Protein AF-A0A450WYJ2-F1 (afdb_monomer)

Organism: NCBI:txid2138164

pLDDT: mean 87.34, std 16.08, range [44.84, 98.56]

Radius of gyration: 13.85 Å; Cα contacts (8 Å, |Δi|>4): 39; chains: 1; bounding box: 34×21×40 Å

Structure (mmCIF, N/CA/C/O backbone):
data_AF-A0A450WY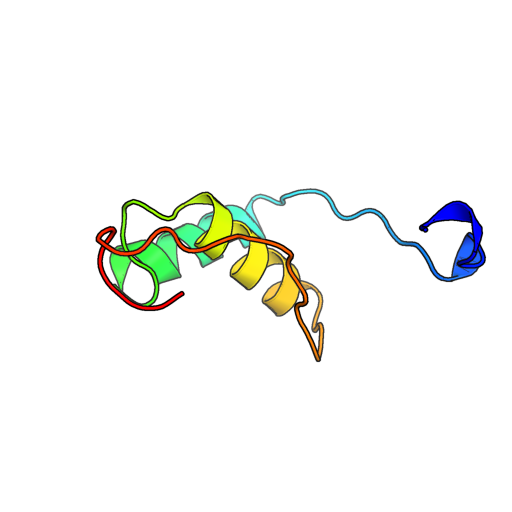J2-F1
#
_entry.id   AF-A0A450WYJ2-F1
#
loop_
_atom_site.group_PDB
_atom_site.id
_atom_site.type_symbol
_atom_site.label_atom_id
_atom_site.label_alt_id
_atom_site.label_comp_id
_atom_site.label_asym_id
_atom_site.label_entity_id
_atom_site.label_seq_id
_atom_site.pdbx_PDB_ins_code
_atom_site.Cartn_x
_atom_site.Cartn_y
_atom_site.Cartn_z
_atom_site.occupancy
_atom_site.B_iso_or_equiv
_atom_site.auth_seq_id
_atom_site.auth_comp_id
_atom_site.auth_asym_id
_atom_site.auth_atom_id
_atom_site.pdbx_PDB_model_num
ATOM 1 N N . MET A 1 1 ? 21.897 -6.248 -2.773 1.00 68.94 1 MET A N 1
ATOM 2 C CA . MET A 1 1 ? 20.951 -7.326 -3.147 1.00 68.94 1 MET A CA 1
ATOM 3 C C . MET A 1 1 ? 20.216 -6.989 -4.440 1.00 68.94 1 MET A C 1
ATOM 5 O O . MET A 1 1 ? 20.255 -7.805 -5.347 1.00 68.94 1 MET A O 1
ATOM 9 N N . LEU A 1 2 ? 19.660 -5.778 -4.572 1.00 79.88 2 LEU A N 1
ATOM 10 C CA . LEU A 1 2 ? 18.981 -5.308 -5.791 1.00 79.88 2 LEU A CA 1
ATOM 11 C C . LEU A 1 2 ? 19.836 -5.374 -7.069 1.00 79.88 2 LE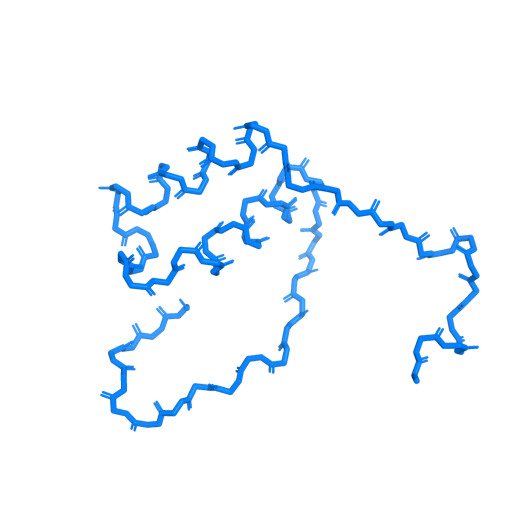U A C 1
ATOM 13 O O . LEU A 1 2 ? 19.327 -5.790 -8.095 1.00 79.88 2 LEU A O 1
ATOM 17 N N . ASN A 1 3 ? 21.146 -5.106 -6.996 1.00 89.31 3 ASN A N 1
ATOM 18 C CA . ASN A 1 3 ? 22.059 -5.169 -8.154 1.00 89.31 3 ASN A CA 1
ATOM 19 C C . ASN A 1 3 ? 22.190 -6.574 -8.790 1.00 89.31 3 ASN A C 1
ATOM 21 O O . ASN A 1 3 ? 22.886 -6.727 -9.787 1.00 89.31 3 ASN A O 1
ATOM 25 N N . ARG A 1 4 ? 21.591 -7.611 -8.184 1.00 94.19 4 ARG A N 1
ATOM 26 C CA . ARG A 1 4 ? 21.524 -8.977 -8.733 1.00 94.19 4 ARG A CA 1
ATOM 27 C C . ARG A 1 4 ? 20.226 -9.250 -9.501 1.00 94.19 4 ARG A C 1
ATOM 29 O O . ARG A 1 4 ? 20.113 -10.305 -10.114 1.00 94.19 4 ARG A O 1
ATOM 36 N N . VAL A 1 5 ? 19.254 -8.341 -9.446 1.00 91.69 5 VAL A N 1
ATOM 37 C CA . VAL A 1 5 ? 17.986 -8.445 -10.171 1.00 91.69 5 VAL A CA 1
ATOM 38 C C . VAL A 1 5 ? 18.122 -7.658 -11.480 1.00 91.69 5 VAL A C 1
ATOM 40 O O . VAL A 1 5 ? 18.532 -6.499 -11.432 1.00 91.69 5 VAL A O 1
ATOM 43 N N . PRO A 1 6 ? 17.814 -8.248 -12.649 1.00 95.75 6 PRO A N 1
ATOM 44 C CA . PRO A 1 6 ? 17.839 -7.524 -13.917 1.00 95.75 6 PRO A CA 1
ATOM 45 C C . PRO A 1 6 ? 16.927 -6.294 -13.879 1.00 95.75 6 PRO A C 1
ATOM 47 O O . PRO A 1 6 ? 15.783 -6.398 -13.445 1.00 95.75 6 PRO A O 1
ATOM 50 N N . ASN A 1 7 ? 17.396 -5.149 -14.386 1.00 93.19 7 ASN A N 1
ATOM 51 C CA . ASN A 1 7 ? 16.642 -3.888 -14.330 1.00 93.19 7 ASN A CA 1
ATOM 52 C C . ASN A 1 7 ? 15.253 -3.979 -14.983 1.00 93.19 7 ASN A C 1
ATOM 54 O O . ASN A 1 7 ? 14.322 -3.345 -14.504 1.00 93.19 7 ASN A O 1
ATOM 58 N N . GLY A 1 8 ? 15.089 -4.797 -16.030 1.00 95.25 8 GLY A N 1
ATOM 59 C CA . GLY A 1 8 ? 13.785 -5.026 -16.671 1.00 95.25 8 GLY A CA 1
ATOM 60 C C . GLY A 1 8 ? 12.750 -5.718 -15.774 1.00 95.25 8 GLY A C 1
ATOM 61 O O . GLY A 1 8 ? 11.561 -5.654 -16.062 1.00 95.25 8 GLY A O 1
ATOM 62 N N . ASN A 1 9 ? 13.189 -6.330 -14.671 1.00 94.75 9 ASN A N 1
ATOM 63 C CA . ASN A 1 9 ? 12.333 -6.988 -13.683 1.00 94.75 9 ASN A CA 1
ATOM 64 C C . ASN A 1 9 ? 12.092 -6.105 -12.446 1.00 94.75 9 ASN A C 1
ATOM 66 O O . ASN A 1 9 ? 11.507 -6.566 -11.469 1.00 94.75 9 ASN A O 1
ATOM 70 N N . ILE A 1 10 ? 12.576 -4.858 -12.454 1.00 94.06 10 ILE A N 1
ATOM 71 C CA . ILE A 1 10 ? 12.391 -3.900 -11.365 1.00 94.06 10 ILE A CA 1
ATOM 72 C C . ILE A 1 10 ? 11.469 -2.799 -11.864 1.00 94.06 10 ILE A C 1
ATOM 74 O O . ILE A 1 10 ? 11.749 -2.131 -12.857 1.00 94.06 10 ILE A O 1
ATOM 78 N N . ARG A 1 11 ? 10.384 -2.573 -11.131 1.00 93.62 11 ARG A N 1
ATOM 79 C CA . ARG A 1 11 ? 9.488 -1.446 -11.355 1.00 93.62 11 ARG A CA 1
ATOM 80 C C . ARG A 1 11 ? 9.370 -0.657 -10.063 1.00 93.62 11 ARG A C 1
ATOM 82 O O . ARG A 1 11 ? 9.044 -1.220 -9.022 1.00 93.62 11 ARG A O 1
ATOM 89 N N . TYR A 1 12 ? 9.638 0.639 -10.147 1.00 93.88 12 TYR A N 1
ATOM 90 C CA . TYR A 1 12 ? 9.345 1.573 -9.068 1.00 93.88 12 TYR A CA 1
ATOM 91 C C . TYR A 1 12 ? 7.887 2.003 -9.183 1.00 93.88 12 TYR A C 1
ATOM 93 O O . TYR A 1 12 ? 7.395 2.244 -10.287 1.00 93.88 12 TYR A O 1
ATOM 101 N N . ILE A 1 13 ? 7.202 2.032 -8.048 1.00 94.25 13 ILE A N 1
ATOM 102 C CA . ILE A 1 13 ? 5.788 2.375 -7.950 1.00 94.25 13 ILE A CA 1
ATOM 103 C C . ILE A 1 13 ? 5.672 3.535 -6.976 1.00 94.25 13 ILE A C 1
ATOM 105 O O . ILE A 1 13 ? 6.179 3.446 -5.857 1.00 94.25 13 ILE A O 1
ATOM 109 N N . ASP A 1 14 ? 4.999 4.593 -7.406 1.00 95.00 14 ASP A N 1
ATOM 110 C CA . ASP A 1 14 ? 4.685 5.730 -6.552 1.00 95.00 14 ASP A CA 1
ATOM 111 C C . ASP A 1 14 ? 3.428 5.452 -5.722 1.00 95.00 14 ASP A C 1
ATOM 113 O O . ASP A 1 14 ? 2.543 4.688 -6.123 1.00 95.00 14 ASP A O 1
ATOM 117 N N . LEU A 1 15 ? 3.333 6.103 -4.564 1.00 96.44 15 LEU A N 1
ATOM 118 C CA . LEU A 1 15 ? 2.087 6.159 -3.811 1.00 96.44 15 LEU A CA 1
ATOM 119 C C . LEU A 1 15 ? 1.106 7.061 -4.571 1.00 96.44 15 LEU A C 1
ATOM 121 O O . LEU A 1 15 ? 1.348 8.254 -4.738 1.00 96.44 15 LEU A O 1
ATOM 125 N N . THR A 1 16 ? 0.017 6.479 -5.063 1.00 98.00 16 THR A N 1
ATOM 126 C CA . THR A 1 16 ? -1.023 7.205 -5.799 1.00 98.00 16 THR A CA 1
ATOM 127 C C . THR A 1 16 ? -2.147 7.644 -4.865 1.00 98.00 16 THR A C 1
ATOM 129 O O . THR A 1 16 ? -2.380 7.024 -3.830 1.00 98.00 16 THR A O 1
ATOM 132 N N . THR A 1 17 ? -2.927 8.650 -5.269 1.00 98.38 17 THR A N 1
ATOM 133 C CA . THR A 1 17 ?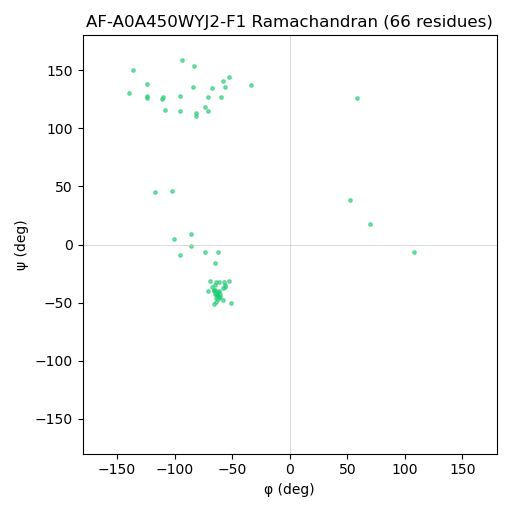 -4.128 9.072 -4.524 1.00 98.38 17 THR A CA 1
ATOM 134 C C . THR A 1 17 ? -5.127 7.930 -4.320 1.00 98.38 17 THR A C 1
ATOM 136 O O . THR A 1 17 ? -5.764 7.838 -3.275 1.00 98.38 17 THR A O 1
ATOM 139 N N . GLU A 1 18 ? -5.253 7.023 -5.292 1.00 98.31 18 GLU A N 1
ATOM 140 C CA . GLU A 1 18 ? -6.088 5.824 -5.155 1.00 98.31 18 GLU A CA 1
ATOM 141 C C . GLU A 1 18 ? -5.573 4.906 -4.033 1.00 98.31 18 GLU A C 1
ATOM 143 O O . GLU A 1 18 ? -6.352 4.433 -3.203 1.00 98.31 18 GLU A O 1
ATOM 148 N N . ALA A 1 19 ? -4.254 4.705 -3.958 1.00 98.19 19 ALA A N 1
ATOM 149 C CA . ALA A 1 19 ? -3.627 3.923 -2.898 1.00 98.19 19 ALA A CA 1
ATOM 150 C C . ALA A 1 19 ? -3.774 4.589 -1.524 1.00 98.19 19 ALA A C 1
ATOM 152 O O . ALA A 1 19 ? -4.068 3.898 -0.551 1.00 98.19 19 ALA A O 1
ATOM 153 N N . GLU A 1 20 ? -3.656 5.915 -1.437 1.00 98.31 20 GLU A N 1
ATOM 154 C CA . GLU A 1 20 ? -3.899 6.673 -0.201 1.00 98.31 20 GLU A CA 1
ATOM 155 C C . GLU A 1 20 ? -5.346 6.517 0.283 1.00 98.31 20 GLU A C 1
ATOM 157 O O . GLU A 1 20 ? -5.595 6.250 1.462 1.00 98.31 20 GLU A O 1
ATOM 162 N N . GLN A 1 21 ? -6.317 6.622 -0.628 1.00 98.56 21 GLN A N 1
ATOM 163 C CA . GLN A 1 21 ? -7.733 6.434 -0.309 1.00 98.56 21 GLN A CA 1
ATOM 164 C C . GLN A 1 21 ? -8.021 5.005 0.164 1.00 98.56 21 GLN A C 1
ATOM 166 O O . GLN A 1 21 ? -8.727 4.802 1.156 1.00 98.56 21 GLN A O 1
ATOM 171 N N . LEU A 1 22 ? -7.452 4.003 -0.509 1.00 98.44 22 LEU A N 1
ATOM 172 C CA . LEU A 1 22 ? -7.599 2.605 -0.119 1.00 98.44 22 LEU A CA 1
ATOM 173 C C . LEU A 1 22 ? -6.940 2.317 1.240 1.00 98.44 22 LEU A C 1
ATOM 175 O O . LEU A 1 22 ? -7.541 1.645 2.079 1.00 98.44 22 LEU A O 1
ATOM 179 N N . ALA A 1 23 ? -5.766 2.889 1.508 1.00 98.19 23 ALA A N 1
ATOM 180 C CA . ALA A 1 23 ? -5.115 2.813 2.812 1.00 98.19 23 ALA A CA 1
ATOM 181 C C . ALA A 1 23 ? -5.982 3.446 3.913 1.00 98.19 23 ALA A C 1
ATOM 183 O O . ALA A 1 23 ? -6.204 2.831 4.958 1.00 98.19 23 ALA A O 1
ATOM 184 N N . GLY A 1 24 ? -6.560 4.624 3.658 1.00 98.25 24 GLY A N 1
ATOM 185 C CA . GLY A 1 24 ? -7.517 5.268 4.560 1.00 98.25 24 GLY A CA 1
ATOM 186 C C . GLY A 1 24 ? -8.744 4.395 4.848 1.00 98.25 24 GLY A C 1
ATOM 187 O O . GLY A 1 24 ? -9.207 4.318 5.991 1.00 98.25 24 GLY A O 1
ATOM 188 N N . ASN A 1 25 ? -9.233 3.659 3.849 1.00 98.38 25 ASN A N 1
ATOM 189 C CA . ASN A 1 25 ? -10.313 2.688 4.029 1.00 98.38 25 ASN A CA 1
ATOM 190 C C . ASN A 1 25 ? -9.903 1.514 4.931 1.00 98.38 25 ASN A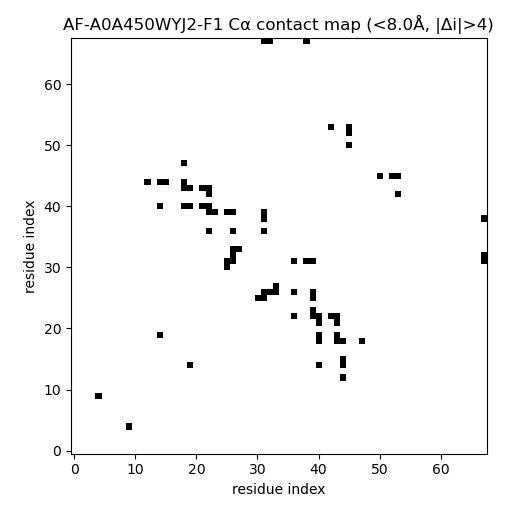 C 1
ATOM 192 O O . ASN A 1 25 ? -10.709 1.079 5.752 1.00 98.38 25 ASN A O 1
ATOM 196 N N . TYR A 1 26 ? -8.671 1.008 4.831 1.00 97.81 26 TYR A N 1
ATOM 197 C CA . TYR A 1 26 ? -8.181 -0.039 5.738 1.00 97.81 26 TYR A CA 1
ATOM 198 C C . TYR A 1 26 ? -8.076 0.443 7.184 1.00 97.81 26 TYR A C 1
ATOM 200 O O . TYR A 1 26 ? -8.480 -0.275 8.099 1.00 97.81 26 TYR A O 1
ATOM 208 N N . LEU A 1 27 ? -7.575 1.662 7.383 1.00 97.06 27 LEU A N 1
ATOM 209 C CA . LEU A 1 27 ? -7.429 2.276 8.700 1.00 97.06 27 LEU A CA 1
ATOM 210 C C . LEU A 1 27 ? -8.790 2.549 9.353 1.00 97.06 27 LEU A C 1
ATOM 212 O O . LEU A 1 27 ? -9.036 2.129 10.482 1.00 97.06 27 LEU A O 1
ATOM 216 N N . SER A 1 28 ? -9.698 3.209 8.631 1.00 97.56 28 SER A N 1
ATOM 217 C CA . SER A 1 28 ? -11.034 3.567 9.134 1.00 97.56 28 SER A CA 1
ATOM 218 C C . SER A 1 28 ? -11.905 2.351 9.453 1.00 97.56 28 SER A C 1
ATOM 220 O O . SER A 1 28 ? -12.697 2.394 10.391 1.00 97.56 28 SER A O 1
ATOM 222 N N . LYS A 1 29 ? -11.737 1.251 8.712 1.00 97.06 29 LYS A N 1
ATOM 223 C CA . LYS A 1 29 ? -12.441 -0.016 8.957 1.00 97.06 29 LYS A CA 1
ATOM 224 C C . LYS A 1 29 ? -11.749 -0.910 9.991 1.00 97.06 29 LYS A C 1
ATOM 226 O O . LYS A 1 29 ? -12.257 -1.990 10.275 1.00 97.06 29 LYS A O 1
ATOM 231 N N . GLY A 1 30 ? -10.601 -0.497 10.532 1.00 93.69 30 GLY A N 1
ATOM 232 C CA . GLY A 1 30 ? -9.849 -1.267 11.525 1.00 93.69 30 GLY A CA 1
ATOM 233 C C . GLY A 1 30 ? -9.186 -2.538 10.983 1.00 93.69 30 GLY A C 1
ATOM 234 O O . GLY A 1 30 ? -8.817 -3.404 11.769 1.00 93.69 30 GLY A O 1
ATOM 235 N N . VAL A 1 31 ? -9.020 -2.660 9.660 1.00 94.50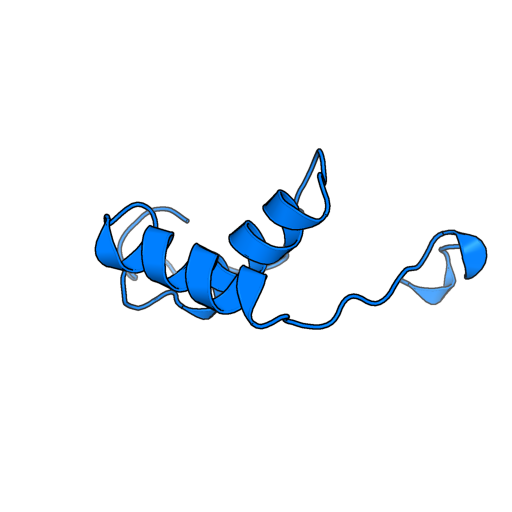 31 VAL A N 1
ATOM 236 C CA . VAL A 1 31 ? -8.285 -3.773 9.024 1.00 94.50 31 VAL A CA 1
ATOM 237 C C . VAL A 1 31 ? -6.796 -3.687 9.362 1.00 94.50 31 VAL A C 1
ATOM 239 O O . VAL A 1 31 ? -6.143 -4.704 9.577 1.00 94.50 31 VAL A O 1
ATOM 242 N N . VAL A 1 32 ? -6.274 -2.460 9.432 1.00 92.81 32 VAL A N 1
ATOM 243 C CA . VAL A 1 32 ? -4.910 -2.148 9.867 1.00 92.81 32 VAL A CA 1
ATOM 244 C C . VAL A 1 32 ? -4.995 -1.159 11.037 1.00 92.81 32 VAL A C 1
ATOM 246 O O . VAL A 1 32 ? -5.798 -0.224 10.974 1.00 92.81 32 VAL A O 1
ATOM 249 N N . PRO A 1 33 ? -4.187 -1.311 12.105 1.00 90.44 33 PRO A N 1
ATOM 250 C CA . PRO A 1 33 ? -4.189 -0.369 13.221 1.00 90.44 33 PRO A CA 1
ATOM 251 C C . PRO A 1 33 ? -3.885 1.072 12.783 1.00 90.44 33 PRO A C 1
ATOM 253 O O . PRO A 1 33 ? -2.955 1.301 12.012 1.00 90.44 33 PRO A O 1
ATOM 256 N N . LEU A 1 34 ? -4.576 2.061 13.368 1.00 90.44 34 LEU A N 1
ATOM 257 C CA . LEU A 1 34 ? -4.405 3.495 13.054 1.00 90.44 34 LEU A CA 1
ATOM 258 C C . LEU A 1 34 ? -2.951 3.989 13.147 1.00 90.44 34 LEU A C 1
ATOM 260 O O . LEU A 1 34 ? -2.538 4.866 12.397 1.00 90.44 34 LEU A O 1
ATOM 264 N N . LYS A 1 35 ? -2.148 3.392 14.037 1.00 89.31 35 LYS A N 1
ATOM 265 C CA . LYS A 1 35 ? -0.721 3.714 14.211 1.00 89.31 35 LYS A CA 1
ATOM 266 C C . LYS A 1 35 ? 0.188 3.194 13.087 1.00 89.31 35 LYS A C 1
ATOM 268 O O . LYS A 1 35 ? 1.385 3.466 13.103 1.00 89.31 35 LYS A O 1
ATOM 273 N N . ARG A 1 36 ? -0.341 2.412 12.140 1.00 89.12 36 ARG A N 1
ATOM 274 C CA . ARG A 1 36 ? 0.417 1.713 11.089 1.00 89.12 36 ARG A CA 1
ATOM 275 C C . ARG A 1 36 ? 0.049 2.196 9.682 1.00 89.12 36 ARG A C 1
ATOM 277 O O . ARG A 1 36 ? -0.100 1.393 8.766 1.00 89.12 36 ARG A O 1
ATOM 284 N N . VAL A 1 37 ? -0.036 3.515 9.503 1.00 93.44 37 VAL A N 1
ATOM 285 C CA . VAL A 1 37 ? -0.382 4.167 8.223 1.00 93.44 37 VAL A CA 1
ATOM 286 C C . VAL A 1 37 ? 0.473 3.654 7.060 1.00 93.44 37 VAL A C 1
ATOM 288 O O . VAL A 1 37 ? -0.067 3.166 6.075 1.00 93.44 37 VAL A O 1
ATOM 291 N N . THR A 1 38 ? 1.798 3.624 7.217 1.00 92.44 38 THR A N 1
ATOM 292 C CA . THR A 1 38 ? 2.711 3.142 6.165 1.00 92.44 38 THR A CA 1
ATOM 293 C C . THR A 1 38 ? 2.485 1.672 5.789 1.00 92.44 38 THR A C 1
ATOM 295 O O . THR A 1 38 ? 2.662 1.294 4.635 1.00 92.44 38 THR A O 1
ATOM 298 N N . ASN A 1 39 ? 2.068 0.819 6.735 1.00 92.56 39 ASN A N 1
ATOM 299 C CA . ASN A 1 39 ? 1.729 -0.568 6.400 1.00 92.56 39 ASN A CA 1
ATOM 300 C C . ASN A 1 39 ? 0.427 -0.624 5.590 1.00 92.56 39 ASN A C 1
ATOM 302 O O . ASN A 1 39 ? 0.349 -1.391 4.633 1.00 92.56 39 ASN A O 1
ATOM 306 N N . ALA A 1 40 ? -0.569 0.199 5.937 1.00 96.00 40 ALA A N 1
ATOM 307 C CA . ALA A 1 40 ? -1.802 0.312 5.162 1.00 96.00 40 ALA A CA 1
ATOM 308 C C . ALA A 1 40 ? -1.527 0.803 3.729 1.00 96.00 40 ALA A C 1
ATOM 310 O O . ALA A 1 40 ? -2.094 0.252 2.789 1.00 96.00 40 ALA A O 1
ATOM 311 N N . GLU A 1 41 ? -0.614 1.763 3.550 1.00 96.31 41 GLU A N 1
ATOM 312 C CA . GLU A 1 41 ? -0.162 2.243 2.234 1.00 96.31 41 GLU A CA 1
ATOM 313 C C . GLU A 1 41 ? 0.518 1.137 1.418 1.00 96.31 41 GLU A C 1
ATOM 315 O O . GLU A 1 41 ? 0.167 0.932 0.259 1.00 96.31 41 GLU A O 1
ATOM 320 N N . TYR A 1 42 ? 1.439 0.364 2.005 1.00 95.12 42 TYR A N 1
ATOM 321 C CA . TYR A 1 42 ? 2.080 -0.750 1.293 1.00 95.12 42 TYR A CA 1
ATOM 322 C C . TYR A 1 42 ? 1.089 -1.838 0.875 1.00 95.12 42 TYR A C 1
ATOM 324 O O . TYR A 1 42 ? 1.172 -2.341 -0.246 1.00 95.12 42 TYR A O 1
ATOM 332 N N . ILE A 1 43 ? 0.135 -2.181 1.747 1.00 95.62 43 ILE A N 1
ATOM 333 C CA . ILE A 1 43 ? -0.933 -3.134 1.420 1.00 95.62 43 ILE A CA 1
ATOM 334 C C . ILE A 1 43 ? -1.807 -2.577 0.288 1.00 95.62 43 ILE A C 1
ATOM 336 O O . ILE A 1 43 ? -2.133 -3.310 -0.646 1.00 95.62 43 ILE A O 1
ATOM 340 N N . ALA A 1 44 ? -2.149 -1.287 0.325 1.00 97.81 44 ALA A N 1
ATOM 341 C CA . ALA A 1 44 ? -2.938 -0.641 -0.720 1.00 97.81 44 ALA A CA 1
ATOM 342 C C . ALA A 1 44 ? -2.208 -0.621 -2.071 1.00 97.81 44 ALA A C 1
ATOM 344 O O . ALA A 1 44 ? -2.789 -1.018 -3.080 1.00 97.81 44 ALA A O 1
ATOM 345 N N . ILE A 1 45 ? -0.923 -0.248 -2.089 1.00 97.50 45 ILE A N 1
ATOM 346 C CA . ILE A 1 45 ? -0.082 -0.273 -3.294 1.00 97.50 45 ILE A CA 1
ATOM 347 C C . ILE A 1 45 ? -0.025 -1.688 -3.878 1.00 97.50 45 ILE A C 1
ATOM 349 O O . ILE A 1 45 ? -0.230 -1.857 -5.082 1.00 97.50 45 ILE A O 1
ATOM 353 N N . ALA A 1 46 ? 0.229 -2.699 -3.041 1.00 96.69 46 ALA A N 1
ATOM 354 C CA . ALA A 1 46 ? 0.283 -4.094 -3.471 1.00 96.69 46 ALA A CA 1
ATOM 355 C C . ALA A 1 46 ? -1.058 -4.555 -4.063 1.00 96.69 46 ALA A C 1
ATOM 357 O O . ALA A 1 46 ? -1.080 -5.189 -5.115 1.00 96.69 46 ALA A O 1
ATOM 358 N N . THR A 1 47 ? -2.167 -4.171 -3.429 1.00 97.06 47 THR A N 1
ATOM 359 C CA . THR A 1 47 ? -3.523 -4.516 -3.875 1.00 97.06 47 THR A CA 1
ATOM 360 C C . THR A 1 47 ? -3.846 -3.901 -5.236 1.00 97.06 47 THR A C 1
ATOM 362 O O . THR A 1 47 ? -4.268 -4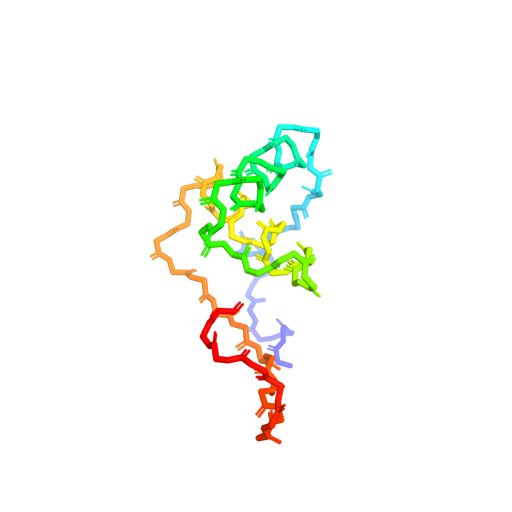.614 -6.143 1.00 97.06 47 THR A O 1
ATOM 365 N N . ILE A 1 48 ? -3.608 -2.597 -5.408 1.00 97.75 48 ILE A N 1
ATOM 366 C CA . ILE A 1 48 ? -3.889 -1.875 -6.663 1.00 97.75 48 ILE A CA 1
ATOM 367 C C . ILE A 1 48 ? -3.018 -2.384 -7.812 1.00 97.75 48 ILE A C 1
ATOM 369 O O . ILE A 1 48 ? -3.468 -2.462 -8.949 1.00 97.75 48 ILE A O 1
ATOM 373 N N . ASN A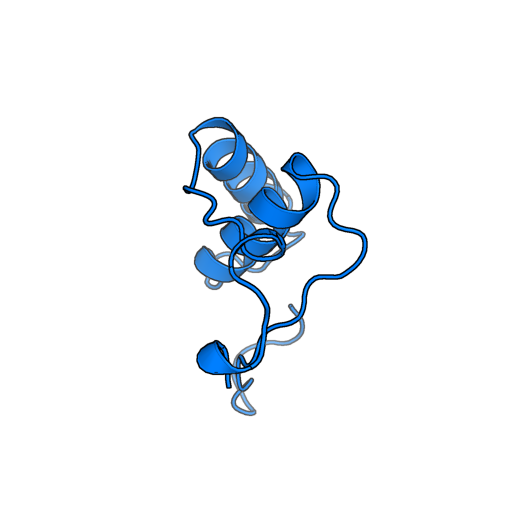 1 49 ? -1.773 -2.767 -7.527 1.00 96.75 49 ASN A N 1
ATOM 374 C CA . ASN A 1 49 ? -0.873 -3.316 -8.541 1.00 96.75 49 ASN A CA 1
ATOM 375 C C . ASN A 1 49 ? -1.046 -4.827 -8.751 1.00 96.75 49 ASN A C 1
ATOM 377 O O . ASN A 1 49 ? -0.228 -5.423 -9.449 1.00 96.75 49 ASN A O 1
ATOM 381 N N . HIS A 1 50 ? -2.083 -5.439 -8.167 1.00 96.44 50 HIS A N 1
ATOM 382 C CA . HIS A 1 50 ? -2.375 -6.870 -8.277 1.00 96.44 50 HIS A CA 1
ATOM 383 C C . HIS A 1 50 ? -1.173 -7.760 -7.924 1.00 96.44 50 HIS A C 1
ATOM 385 O O . HIS A 1 50 ? -0.926 -8.775 -8.570 1.00 96.44 50 HIS A O 1
ATOM 391 N N . ALA A 1 51 ? -0.393 -7.363 -6.918 1.00 96.19 51 ALA A N 1
ATOM 392 C CA . ALA A 1 51 ? 0.73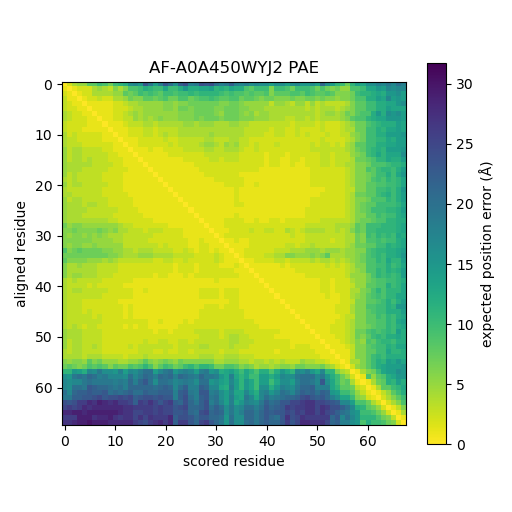5 -8.157 -6.462 1.00 96.19 51 ALA A CA 1
ATOM 393 C C . ALA A 1 51 ? 0.238 -9.414 -5.735 1.00 96.19 51 ALA A C 1
ATOM 395 O O . ALA A 1 51 ? -0.509 -9.314 -4.763 1.00 96.19 51 ALA A O 1
ATOM 396 N N . ASP A 1 52 ? 0.709 -10.589 -6.156 1.00 96.75 52 ASP A N 1
ATOM 397 C CA . ASP A 1 52 ? 0.372 -11.859 -5.499 1.00 96.75 52 ASP A CA 1
ATOM 398 C C . ASP A 1 52 ? 1.000 -11.982 -4.102 1.00 96.75 52 ASP A C 1
ATOM 400 O O . ASP A 1 52 ? 0.455 -12.630 -3.208 1.00 96.75 52 ASP A O 1
ATOM 404 N N . VAL A 1 53 ? 2.178 -11.375 -3.911 1.00 94.25 53 VAL A N 1
ATOM 405 C CA . VAL A 1 53 ? 2.965 -11.474 -2.677 1.00 94.25 53 VAL A CA 1
ATOM 406 C C . VAL A 1 53 ? 3.574 -10.118 -2.326 1.00 94.25 53 VAL A C 1
ATOM 408 O O . VAL A 1 53 ? 4.253 -9.498 -3.144 1.00 94.25 53 VAL A O 1
ATOM 411 N N . LEU A 1 54 ? 3.401 -9.695 -1.070 1.00 92.81 54 LEU A N 1
ATOM 412 C CA . LEU A 1 54 ? 4.077 -8.541 -0.478 1.00 92.81 54 LEU A CA 1
ATOM 413 C C . LEU A 1 54 ? 5.114 -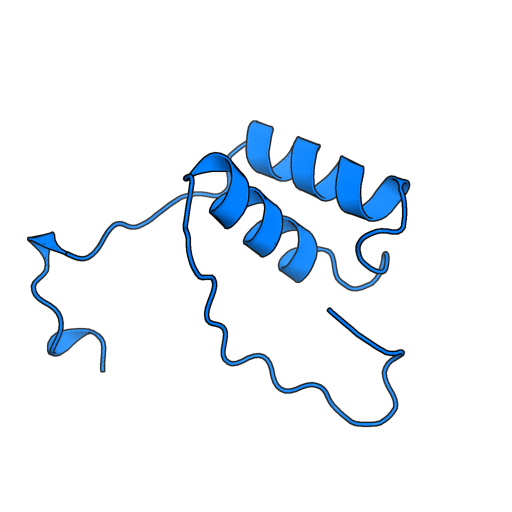9.021 0.544 1.00 92.81 54 LEU A C 1
ATOM 415 O O . LEU A 1 54 ? 4.766 -9.597 1.573 1.00 92.81 54 LEU A O 1
ATOM 419 N N . VAL A 1 55 ? 6.394 -8.758 0.278 1.00 90.31 55 VAL A N 1
ATOM 420 C CA . VAL A 1 55 ? 7.498 -9.081 1.194 1.00 90.31 55 VAL A CA 1
ATOM 421 C C . VAL A 1 55 ? 8.062 -7.787 1.762 1.00 90.31 55 VAL A C 1
ATOM 423 O O . VAL A 1 55 ? 8.447 -6.891 1.014 1.00 90.31 55 VAL A O 1
ATOM 426 N N . SER A 1 56 ? 8.146 -7.689 3.087 1.00 84.75 56 SER A N 1
ATOM 427 C CA . SER A 1 56 ? 8.776 -6.552 3.760 1.00 84.75 56 SER A CA 1
ATOM 428 C C . SER A 1 56 ? 9.675 -7.025 4.897 1.00 84.75 56 SER A C 1
ATOM 430 O O . SER A 1 56 ? 9.427 -8.054 5.519 1.00 84.75 56 SER A O 1
ATOM 432 N N . TRP A 1 57 ? 10.721 -6.252 5.182 1.00 77.62 57 TRP A N 1
ATOM 433 C CA . TRP A 1 57 ? 11.638 -6.491 6.302 1.00 77.62 57 TRP A CA 1
ATOM 434 C C . TRP A 1 57 ? 11.329 -5.550 7.479 1.00 77.62 57 TRP A C 1
ATOM 436 O O . TRP A 1 57 ? 12.213 -4.914 8.050 1.00 77.62 57 TRP A O 1
ATOM 446 N N . LYS A 1 58 ? 10.046 -5.415 7.840 1.00 66.31 58 LYS A N 1
ATOM 447 C CA . LYS A 1 58 ? 9.629 -4.678 9.042 1.00 66.31 58 LYS A CA 1
ATOM 448 C C . LYS A 1 58 ? 9.779 -5.577 10.273 1.00 66.31 58 LYS A C 1
ATOM 450 O O . LYS A 1 58 ? 9.056 -6.555 10.434 1.00 66.31 58 LYS A O 1
ATOM 455 N N . TYR A 1 59 ? 10.707 -5.223 11.161 1.00 52.12 59 TYR A N 1
ATOM 456 C CA . TYR A 1 59 ? 10.849 -5.853 12.475 1.00 52.12 59 TYR A CA 1
ATOM 457 C C . TYR A 1 59 ? 9.716 -5.388 13.400 1.00 52.12 59 TYR A C 1
ATOM 459 O O . TYR A 1 59 ? 9.597 -4.197 13.696 1.00 52.12 59 TYR A O 1
ATOM 467 N N . CYS A 1 60 ? 8.878 -6.316 13.858 1.00 54.38 60 CYS A N 1
ATOM 468 C CA . CYS A 1 60 ? 7.899 -6.048 14.906 1.00 54.38 60 CYS A CA 1
ATOM 469 C C . CYS A 1 60 ? 8.610 -6.125 16.263 1.00 54.38 60 CYS A C 1
ATOM 471 O O . CYS A 1 60 ? 9.017 -7.209 16.678 1.00 54.38 60 CYS A O 1
ATOM 473 N N . GLN A 1 61 ? 8.781 -4.994 16.956 1.00 44.84 61 GLN A N 1
ATOM 474 C CA . GLN A 1 61 ? 9.263 -5.035 18.338 1.00 44.84 61 GLN A CA 1
ATOM 475 C C . GLN A 1 61 ? 8.191 -5.672 19.240 1.00 44.84 61 GLN A C 1
ATOM 477 O O . GLN A 1 61 ? 7.014 -5.308 19.125 1.00 44.84 61 GLN A O 1
ATOM 482 N N . PRO A 1 62 ? 8.558 -6.606 20.136 1.00 46.16 62 PRO A N 1
ATOM 483 C CA . PRO A 1 62 ? 7.627 -7.136 21.126 1.00 46.16 62 PRO A CA 1
ATOM 484 C C . PRO A 1 62 ? 7.096 -5.997 22.011 1.00 46.16 62 PRO A C 1
ATOM 486 O O . PRO A 1 62 ? 7.888 -5.236 22.560 1.00 46.16 62 PRO A O 1
ATOM 489 N N . GLY A 1 63 ? 5.770 -5.872 22.138 1.00 58.69 63 GLY A N 1
ATOM 490 C CA . GLY A 1 63 ? 5.107 -4.864 22.985 1.00 58.69 63 GLY A CA 1
ATOM 491 C C . GLY A 1 63 ? 4.406 -3.718 22.244 1.00 58.69 63 GLY A C 1
ATOM 492 O O . GLY A 1 63 ? 3.699 -2.938 22.871 1.00 58.69 63 GLY A O 1
ATOM 493 N N . ALA A 1 64 ? 4.535 -3.626 20.917 1.00 55.12 64 ALA A N 1
ATOM 494 C CA . ALA A 1 64 ? 3.669 -2.782 20.099 1.00 55.12 64 ALA A CA 1
ATOM 495 C C . ALA A 1 64 ? 2.522 -3.640 19.552 1.00 55.12 64 ALA A C 1
ATOM 497 O O . ALA A 1 64 ? 2.776 -4.553 18.774 1.00 55.12 64 ALA A O 1
ATOM 498 N N . ASP A 1 65 ? 1.287 -3.340 19.967 1.00 47.94 65 ASP A N 1
ATOM 499 C CA . ASP A 1 65 ? 0.070 -4.122 19.688 1.00 47.94 65 ASP A CA 1
ATOM 500 C C . ASP A 1 65 ? 0.034 -4.835 18.324 1.00 47.94 65 ASP A C 1
ATOM 502 O O . ASP A 1 65 ? 0.421 -4.296 17.277 1.00 47.94 65 ASP A O 1
ATOM 506 N N . THR A 1 66 ? -0.437 -6.071 18.431 1.00 55.81 66 THR A N 1
ATOM 507 C CA . THR A 1 66 ? -0.412 -7.208 17.515 1.00 55.81 66 THR A CA 1
ATOM 508 C C . THR A 1 66 ? -0.945 -6.978 16.096 1.00 55.81 66 THR A C 1
ATOM 510 O O . THR A 1 66 ? -1.957 -6.316 15.906 1.00 55.81 66 THR A O 1
ATOM 513 N N . TRP A 1 67 ? -0.253 -7.669 15.175 1.00 51.41 67 TRP A N 1
ATOM 514 C CA . TRP A 1 67 ? -0.545 -8.107 13.797 1.00 51.41 67 TRP A CA 1
ATOM 515 C C . TRP A 1 67 ? -0.900 -7.064 12.715 1.00 51.41 67 TRP A C 1
ATOM 517 O O . TRP A 1 67 ? -1.848 -6.297 12.837 1.00 51.41 67 TRP A O 1
ATOM 527 N N . LEU A 1 68 ? -0.111 -7.155 11.627 1.00 49.09 68 LEU A N 1
ATOM 528 C CA . LEU A 1 68 ? 0.023 -6.308 10.423 1.00 49.09 68 LEU A CA 1
ATOM 529 C C . LEU A 1 68 ? 0.777 -4.991 10.620 1.00 49.09 68 LEU A C 1
ATOM 531 O O . LEU A 1 68 ? 0.183 -3.905 10.707 1.00 49.09 68 LEU A O 1
#

Foldseek 3Di:
DCVVDPPVPDDDDDQDPQLLVQLVVCPVVVVDPVVPSVVSSQVSRCVVVVPPDDDDPDDDDPPDDDDD

Solvent-accessible surface area (backbone atoms only — not comparable to full-atom values): 4503 Å² total; per-residue (Å²): 118,70,90,77,53,61,68,92,78,60,80,91,78,79,91,42,73,67,24,51,52,48,15,51,51,31,36,77,70,60,78,29,55,76,93,36,57,71,54,29,36,52,52,23,47,36,57,78,68,67,51,94,74,89,86,79,92,78,82,80,61,90,87,62,85,82,82,118

Sequence (68 aa):
MLNRVPNGNIRYIDLTTEAEQLAGNYLSKGVVPLKRVTNAEYIAIATINHADVLVSWKYCQPGADTWL

Mean predicted aligned error: 6.36 Å

Secondary structure (DSSP, 8-state):
-GGGS-GGG-------HHHHHHHHHHHHTTSS-TT-HHHHHHHHHHHHTT-S---------TTS-S--